Protein AF-A0A8T4V945-F1 (afdb_monomer_lite)

Secondary structure (DSSP, 8-state):
-PPPHHHHHHHHHHHHHHHHTTEEEEEEHHHHTT-TT--SEEEEEEETT---TT----HHHHHHHHHHTT---EEEE--SS-TT--EEEEEEETTEEEEEEE-TT------------HHHHHHHHT-

Foldseek 3Di:
DADDPVVVVQVVLVQVLCVVVQKHKDWDDCNVVVNNPDQATEIEMERNVLPDPPDDCDPVNVVVSCVVSVFDDWDWDADDPCPQWGTWIWGADPNGIYIYTYGHHSDDDPPPPCPQDVVSVVVVVVD

Radius of gyration: 14.55 Å; chains: 1; bounding box: 30×44×35 Å

Sequence (127 aa):
MALREKDQKNLEALLAFLETRKMRAELMGSAASGNPNYRDLDLNVWDAQEKGPGYKLGRGAMDNFLKDLGIKNVHFTPPVGATWCEGRWYFNYNGTKFDLIYTPWGQSCLGYAATETPEDAKKKSEK

Structure (mmCIF, N/CA/C/O backbone):
data_AF-A0A8T4V945-F1
#
_entry.id   AF-A0A8T4V945-F1
#
loop_
_atom_site.group_PDB
_atom_site.id
_atom_site.type_symbol
_atom_site.label_atom_id
_atom_site.label_alt_id
_atom_site.label_comp_id
_atom_site.label_asym_id
_atom_site.label_entity_id
_atom_site.label_seq_id
_atom_site.pdbx_PDB_ins_code
_atom_site.Cartn_x
_atom_site.Cartn_y
_atom_site.Cartn_z
_atom_site.occupancy
_atom_site.B_iso_or_equiv
_atom_site.auth_seq_id
_atom_site.auth_comp_id
_atom_site.auth_asym_id
_atom_site.auth_atom_id
_atom_site.pdbx_PDB_model_num
ATOM 1 N N . MET A 1 1 ? 3.429 3.364 21.254 1.00 58.50 1 MET A N 1
ATOM 2 C CA . MET A 1 1 ? 2.027 3.793 21.044 1.00 58.50 1 MET A CA 1
ATOM 3 C C . MET A 1 1 ? 1.485 3.047 19.838 1.00 58.50 1 MET A C 1
ATOM 5 O O . MET A 1 1 ? 2.258 2.817 18.920 1.00 58.50 1 MET A O 1
ATOM 9 N N . ALA A 1 2 ? 0.225 2.610 19.881 1.00 78.50 2 ALA A N 1
ATOM 10 C CA . ALA A 1 2 ? -0.393 1.769 18.851 1.00 78.50 2 ALA A CA 1
ATOM 11 C C . ALA A 1 2 ? -1.226 2.603 17.858 1.00 78.50 2 ALA A C 1
ATOM 13 O O . ALA A 1 2 ? -1.642 3.716 18.186 1.00 78.50 2 ALA A O 1
ATOM 14 N N . LEU A 1 3 ? -1.470 2.069 16.656 1.00 90.81 3 LEU A N 1
ATOM 15 C CA . LEU A 1 3 ? -2.380 2.667 15.675 1.00 90.81 3 LEU A CA 1
ATOM 16 C C . LEU A 1 3 ? -3.808 2.786 16.237 1.00 90.81 3 LEU A C 1
ATOM 18 O O . LEU A 1 3 ? -4.191 2.073 17.167 1.00 90.81 3 LEU A O 1
ATOM 22 N N . ARG A 1 4 ? -4.626 3.664 15.640 1.00 93.38 4 ARG A N 1
ATOM 23 C CA . ARG A 1 4 ? -6.071 3.697 15.898 1.00 93.38 4 ARG A CA 1
ATOM 24 C C . ARG A 1 4 ? -6.653 2.329 15.535 1.00 93.38 4 ARG A C 1
ATOM 26 O O . ARG A 1 4 ? -6.298 1.777 14.499 1.00 93.38 4 ARG A O 1
ATOM 33 N N . GLU A 1 5 ? -7.578 1.805 16.338 1.00 94.12 5 GLU A N 1
ATOM 34 C CA . GLU A 1 5 ? -8.115 0.440 16.173 1.00 94.12 5 GLU A CA 1
ATOM 35 C C . GLU A 1 5 ? -8.634 0.163 14.750 1.00 94.12 5 GLU A C 1
ATOM 37 O O . GLU A 1 5 ? -8.371 -0.884 14.162 1.00 94.12 5 GLU A O 1
ATOM 42 N N . LYS A 1 6 ? -9.337 1.137 14.166 1.00 95.12 6 LYS A N 1
ATOM 43 C CA . LYS A 1 6 ? -9.827 1.080 12.785 1.00 95.12 6 LYS A CA 1
ATOM 44 C C . LYS A 1 6 ? -8.694 0.911 11.768 1.00 95.12 6 LYS A C 1
ATOM 46 O O . LYS A 1 6 ? -8.797 0.095 10.858 1.00 95.12 6 LYS A O 1
ATOM 51 N N . ASP A 1 7 ? -7.637 1.699 11.922 1.00 95.75 7 ASP A N 1
ATOM 52 C CA . ASP A 1 7 ? -6.499 1.701 11.008 1.00 95.75 7 ASP A CA 1
ATOM 53 C C . ASP A 1 7 ? -5.686 0.420 11.149 1.00 95.75 7 ASP A C 1
ATOM 55 O O . ASP A 1 7 ? -5.267 -0.128 10.139 1.00 95.75 7 ASP A O 1
ATOM 59 N N . GLN A 1 8 ? -5.562 -0.111 12.369 1.00 96.12 8 GLN A N 1
ATOM 60 C CA . GLN A 1 8 ? -4.963 -1.420 12.621 1.00 96.12 8 GLN A CA 1
ATOM 61 C C . GLN A 1 8 ? -5.715 -2.532 11.870 1.00 96.12 8 GLN A C 1
ATOM 63 O O . GLN A 1 8 ? -5.104 -3.268 11.102 1.00 96.12 8 GLN A O 1
ATOM 68 N N . LYS A 1 9 ? -7.048 -2.606 12.009 1.00 96.12 9 LYS A N 1
ATOM 69 C CA . LYS A 1 9 ? -7.881 -3.611 11.317 1.00 96.12 9 LYS A CA 1
ATOM 70 C C . LYS A 1 9 ? -7.784 -3.508 9.794 1.00 96.12 9 LYS A C 1
ATOM 72 O O . LYS A 1 9 ? -7.681 -4.515 9.096 1.00 96.12 9 LYS A O 1
ATOM 77 N N . ASN A 1 10 ? -7.825 -2.285 9.268 1.00 95.94 10 ASN A N 1
ATOM 78 C CA . ASN A 1 10 ? -7.731 -2.049 7.830 1.00 95.94 10 ASN A CA 1
ATOM 79 C C . ASN A 1 10 ? -6.326 -2.352 7.290 1.00 95.94 10 ASN A C 1
ATOM 81 O O . ASN A 1 10 ? -6.210 -2.895 6.192 1.00 95.94 10 ASN A O 1
ATOM 85 N N . LEU A 1 11 ? -5.279 -2.035 8.059 1.00 95.94 11 LEU A N 1
ATOM 86 C CA . LEU A 1 11 ? -3.898 -2.381 7.738 1.00 95.94 11 LEU A CA 1
ATOM 87 C C . LEU A 1 11 ? -3.723 -3.899 7.694 1.00 95.94 11 LEU A C 1
ATOM 89 O O . LEU A 1 11 ? -3.243 -4.413 6.693 1.00 95.94 11 LEU A O 1
ATOM 93 N N . GLU A 1 12 ? -4.167 -4.621 8.721 1.00 95.88 12 GLU A N 1
ATOM 94 C CA . GLU A 1 12 ? -4.095 -6.087 8.778 1.00 95.88 12 GLU A CA 1
ATOM 95 C C . GLU A 1 12 ? -4.802 -6.750 7.590 1.00 95.88 12 GLU A C 1
ATOM 97 O O . GLU A 1 12 ? -4.239 -7.645 6.962 1.00 95.88 12 GLU A O 1
ATOM 102 N N . ALA A 1 13 ? -5.996 -6.273 7.222 1.00 94.69 13 ALA A N 1
ATOM 103 C CA . ALA A 1 13 ? -6.720 -6.780 6.058 1.00 94.69 13 ALA A CA 1
ATOM 104 C C . ALA A 1 13 ? -5.958 -6.543 4.740 1.00 94.69 13 ALA A C 1
ATOM 106 O O . ALA A 1 13 ? -5.904 -7.431 3.887 1.00 94.69 13 ALA A O 1
ATOM 107 N N . LEU A 1 14 ? -5.349 -5.365 4.576 1.00 94.75 14 LEU A N 1
ATOM 108 C CA . LEU A 1 14 ? -4.543 -5.050 3.397 1.00 94.75 14 LEU A CA 1
ATOM 109 C C . LEU A 1 14 ? -3.252 -5.882 3.354 1.00 94.75 14 LEU A C 1
ATOM 111 O O . LEU A 1 14 ? -2.915 -6.411 2.298 1.00 94.75 14 LEU A O 1
ATOM 115 N N . LEU A 1 15 ? -2.557 -6.041 4.484 1.00 94.81 15 LEU A N 1
ATOM 116 C CA . LEU A 1 15 ? -1.349 -6.866 4.586 1.00 94.81 15 LEU A CA 1
ATOM 117 C C . LEU A 1 15 ? -1.647 -8.332 4.255 1.00 94.81 15 LEU A C 1
ATOM 119 O O . LEU A 1 15 ? -0.947 -8.920 3.432 1.00 94.81 15 LEU A O 1
ATOM 123 N N . ALA A 1 16 ? -2.723 -8.891 4.816 1.00 94.06 16 ALA A N 1
ATOM 124 C CA . ALA A 1 16 ? -3.158 -10.252 4.516 1.00 94.06 16 ALA A CA 1
ATOM 125 C C . ALA A 1 16 ? -3.467 -10.426 3.022 1.00 94.06 16 ALA A C 1
ATOM 127 O O . ALA A 1 16 ? -3.060 -11.411 2.405 1.00 94.06 16 ALA A O 1
ATOM 128 N N . PHE A 1 17 ? -4.134 -9.447 2.403 1.00 93.50 17 PHE A N 1
ATOM 129 C CA . PHE A 1 17 ? -4.388 -9.466 0.966 1.00 93.50 17 PHE A CA 1
ATOM 130 C C . PHE A 1 17 ? -3.094 -9.428 0.140 1.00 93.50 17 PHE A C 1
ATOM 132 O O . PHE A 1 17 ? -2.929 -10.235 -0.778 1.00 93.50 17 PHE A O 1
ATOM 139 N N . LEU A 1 18 ? -2.160 -8.531 0.466 1.00 91.81 18 LEU A N 1
ATOM 140 C CA . LEU A 1 18 ? -0.866 -8.427 -0.216 1.00 91.81 18 LEU A CA 1
ATOM 141 C C . LEU A 1 18 ? -0.063 -9.731 -0.105 1.00 91.81 18 LEU A C 1
ATOM 143 O O . LEU A 1 18 ? 0.507 -10.191 -1.098 1.00 91.81 18 LEU A O 1
ATOM 147 N N . GLU A 1 19 ? -0.106 -10.393 1.049 1.00 91.81 19 GLU A N 1
ATOM 148 C CA . GLU A 1 19 ? 0.536 -11.691 1.254 1.00 91.81 19 GLU A CA 1
ATOM 149 C C . GLU A 1 19 ? -0.036 -12.777 0.324 1.00 91.81 19 GLU A C 1
ATOM 151 O O . GLU A 1 19 ? 0.727 -13.550 -0.271 1.00 91.81 19 GLU A O 1
ATOM 156 N N . THR A 1 20 ? -1.358 -12.792 0.084 1.00 91.38 20 THR A N 1
ATOM 157 C CA . THR A 1 20 ? -1.965 -13.715 -0.902 1.00 91.38 20 THR A CA 1
ATOM 158 C C . THR A 1 20 ? -1.422 -13.510 -2.319 1.00 91.38 20 THR A C 1
ATOM 160 O O . THR A 1 20 ? -1.380 -14.451 -3.113 1.00 91.38 20 THR A O 1
ATOM 163 N N . ARG A 1 21 ? -0.944 -12.298 -2.626 1.00 88.44 21 ARG A N 1
ATOM 164 C CA . ARG A 1 21 ? -0.330 -11.920 -3.908 1.00 88.44 21 ARG A CA 1
ATOM 165 C C . ARG A 1 21 ? 1.191 -12.052 -3.917 1.00 88.44 21 ARG A C 1
ATOM 167 O O . ARG A 1 21 ? 1.820 -11.605 -4.871 1.00 88.44 21 ARG A O 1
ATOM 174 N N . LYS A 1 22 ? 1.776 -12.682 -2.890 1.00 89.75 22 LYS A N 1
ATOM 175 C CA . LYS A 1 22 ? 3.232 -12.807 -2.704 1.00 89.75 22 LYS A CA 1
ATOM 176 C C . LYS A 1 22 ? 3.934 -11.449 -2.653 1.00 89.75 22 LYS A C 1
ATOM 178 O O . LYS A 1 22 ? 5.072 -11.323 -3.087 1.00 89.75 22 LYS A O 1
ATOM 183 N N . MET A 1 23 ? 3.262 -10.449 -2.092 1.00 89.88 23 MET A N 1
ATOM 184 C CA . MET A 1 23 ? 3.838 -9.141 -1.809 1.00 89.88 23 MET A CA 1
ATOM 185 C C . MET A 1 23 ? 4.182 -9.043 -0.325 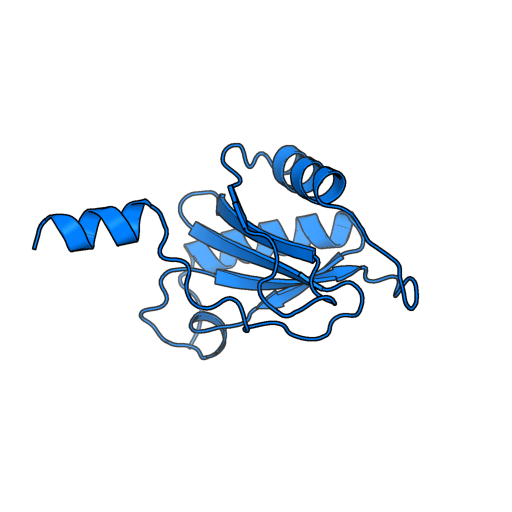1.00 89.88 23 MET A C 1
ATOM 187 O O . MET A 1 23 ? 3.478 -9.583 0.528 1.00 89.88 23 MET A O 1
ATOM 191 N N . ARG A 1 24 ? 5.266 -8.335 -0.020 1.00 89.75 24 ARG A N 1
ATOM 192 C CA . ARG A 1 24 ? 5.594 -7.865 1.326 1.00 89.75 24 ARG A CA 1
ATOM 193 C C . ARG A 1 24 ? 5.282 -6.386 1.423 1.00 89.75 24 ARG A C 1
ATOM 195 O O . ARG A 1 24 ? 5.339 -5.672 0.424 1.00 89.75 24 ARG A O 1
ATOM 202 N N . ALA A 1 25 ? 4.955 -5.949 2.628 1.00 90.62 25 ALA A N 1
ATOM 203 C CA . ALA A 1 25 ? 4.678 -4.559 2.911 1.00 90.62 25 ALA A CA 1
ATOM 204 C C . ALA A 1 25 ? 5.193 -4.179 4.296 1.00 90.62 25 ALA A C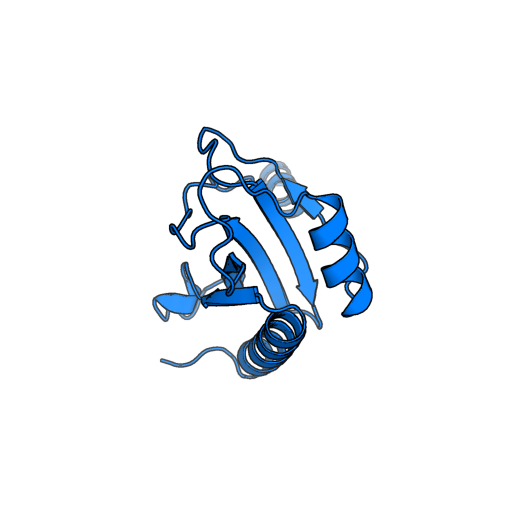 1
ATOM 206 O O . ALA A 1 25 ? 5.106 -4.970 5.235 1.00 90.62 25 ALA A O 1
ATOM 207 N N . GLU A 1 26 ? 5.697 -2.958 4.413 1.00 89.94 26 GLU A N 1
ATOM 208 C CA . GLU A 1 26 ? 6.165 -2.378 5.665 1.00 89.94 26 GLU A CA 1
ATOM 209 C C . GLU A 1 26 ? 5.500 -1.024 5.883 1.00 89.94 26 GLU A C 1
ATOM 211 O O . GLU A 1 26 ? 5.410 -0.212 4.959 1.00 89.94 26 GLU A O 1
ATOM 216 N N . LEU A 1 27 ? 5.024 -0.797 7.109 1.00 90.69 27 LEU A N 1
ATOM 217 C CA . LEU A 1 27 ? 4.465 0.484 7.516 1.00 90.69 27 LEU A CA 1
ATOM 218 C C . LEU A 1 27 ? 5.580 1.512 7.674 1.00 90.69 27 LEU A C 1
ATOM 220 O O . LEU A 1 27 ? 6.547 1.293 8.397 1.00 90.69 27 LEU A O 1
ATOM 224 N N . MET A 1 28 ? 5.394 2.661 7.040 1.00 88.19 28 MET A N 1
ATOM 225 C CA . MET A 1 28 ? 6.340 3.764 7.009 1.00 88.19 28 MET A CA 1
ATOM 226 C C . MET A 1 28 ? 5.689 5.059 7.521 1.00 88.19 28 MET A C 1
ATOM 228 O O . MET A 1 28 ? 4.547 5.092 7.990 1.00 88.19 28 MET A O 1
ATOM 232 N N . GLY A 1 29 ? 6.453 6.149 7.461 1.00 85.25 29 GLY A N 1
ATOM 233 C CA . GLY A 1 29 ? 5.933 7.494 7.670 1.00 85.25 29 GLY A CA 1
ATOM 234 C C . GLY A 1 29 ? 5.528 7.810 9.110 1.00 85.25 29 GLY A C 1
ATOM 235 O O . GLY A 1 29 ? 6.085 7.313 10.097 1.00 85.25 29 GLY A O 1
ATOM 236 N N . SER A 1 30 ? 4.570 8.726 9.238 1.00 87.88 30 SER A N 1
ATOM 237 C CA . SER A 1 30 ? 4.184 9.279 10.542 1.00 87.88 30 SER A CA 1
ATOM 238 C C . SER A 1 30 ? 3.476 8.249 11.432 1.00 87.88 30 SER A C 1
ATOM 240 O O . SER A 1 30 ? 3.703 8.224 12.642 1.00 87.88 30 SER A O 1
ATOM 242 N N . ALA A 1 31 ? 2.702 7.340 10.835 1.00 87.88 31 ALA A N 1
ATOM 243 C CA . ALA A 1 31 ? 2.063 6.240 11.547 1.00 87.88 31 ALA A CA 1
ATOM 244 C C . ALA A 1 31 ? 3.094 5.253 12.126 1.00 87.88 31 ALA A C 1
ATOM 246 O O . ALA A 1 31 ? 2.992 4.883 13.296 1.00 87.88 31 ALA A O 1
ATOM 247 N N . ALA A 1 32 ? 4.135 4.899 11.359 1.00 88.12 32 ALA A N 1
ATOM 248 C CA . ALA A 1 32 ? 5.209 4.010 11.816 1.00 88.12 32 ALA A CA 1
ATOM 249 C C . ALA A 1 32 ? 6.042 4.597 12.967 1.00 88.12 32 ALA A C 1
ATOM 251 O O . ALA A 1 32 ? 6.466 3.872 13.862 1.00 88.12 32 ALA A O 1
ATOM 252 N N . SER A 1 33 ? 6.238 5.919 12.985 1.00 85.56 33 SER A N 1
ATOM 253 C CA . SER A 1 33 ? 6.933 6.612 14.085 1.00 85.56 33 SER A CA 1
ATOM 254 C C . SER A 1 33 ? 6.067 6.818 15.337 1.00 85.56 33 SER A C 1
ATOM 256 O O . SER A 1 33 ? 6.524 7.402 16.319 1.00 85.56 33 SER A O 1
ATOM 258 N N . GLY A 1 34 ? 4.818 6.338 15.329 1.00 84.69 34 GLY A N 1
ATOM 259 C CA . GLY A 1 34 ? 3.898 6.450 16.459 1.00 84.69 34 GLY A CA 1
ATOM 260 C C . GLY A 1 34 ? 3.346 7.860 16.675 1.00 84.69 34 GLY A C 1
ATOM 261 O O . GLY A 1 34 ? 2.881 8.159 17.776 1.00 84.69 34 GLY A O 1
ATOM 262 N N . ASN A 1 35 ? 3.395 8.733 15.661 1.00 86.62 35 ASN A N 1
ATOM 263 C CA . ASN A 1 35 ? 2.823 10.074 15.745 1.00 86.62 35 ASN A CA 1
ATOM 264 C C . ASN A 1 35 ? 1.293 9.974 15.866 1.00 86.62 35 ASN A C 1
ATOM 266 O O . ASN A 1 35 ? 0.659 9.523 14.921 1.00 86.62 35 ASN A O 1
ATOM 270 N N . PRO A 1 36 ? 0.654 10.439 16.951 1.00 85.88 36 PRO A N 1
ATOM 271 C CA . PRO A 1 36 ? -0.796 10.301 17.125 1.00 85.88 36 PRO A CA 1
ATOM 272 C C . PRO A 1 36 ? -1.635 11.088 16.099 1.00 85.88 36 PRO A C 1
ATOM 274 O O . PRO A 1 36 ? -2.832 10.841 15.974 1.00 85.88 36 PRO A O 1
ATOM 277 N N . ASN A 1 37 ? -1.021 12.017 15.358 1.00 88.31 37 ASN A N 1
ATOM 278 C CA . ASN A 1 37 ? -1.673 12.901 14.391 1.00 88.31 37 ASN A CA 1
ATOM 279 C C . ASN A 1 37 ? -1.399 12.512 12.925 1.00 88.31 37 ASN A C 1
ATOM 281 O O . ASN A 1 37 ? -1.479 13.372 12.042 1.00 88.31 37 ASN A O 1
ATOM 285 N N . TYR A 1 38 ? -1.048 11.252 12.641 1.00 90.19 38 TYR A N 1
ATOM 286 C CA . TYR A 1 38 ? -0.920 10.791 11.255 1.00 90.19 38 TYR A CA 1
ATOM 287 C C . TYR A 1 38 ? -2.244 10.944 10.487 1.00 90.19 38 TYR A C 1
ATOM 289 O O . TYR A 1 38 ? -3.345 10.846 11.045 1.00 90.19 38 TYR A O 1
ATOM 297 N N . ARG A 1 39 ? -2.137 11.207 9.182 1.00 91.25 39 ARG A N 1
ATOM 298 C CA . ARG A 1 39 ? -3.290 11.450 8.296 1.00 91.25 39 ARG A CA 1
ATOM 299 C C . ARG A 1 39 ? -3.652 10.231 7.449 1.00 91.25 39 ARG A C 1
ATOM 301 O O . ARG A 1 39 ? -4.812 10.074 7.069 1.00 91.25 39 ARG A O 1
ATOM 308 N N . ASP A 1 40 ? -2.675 9.374 7.222 1.00 92.56 40 ASP A N 1
ATOM 309 C CA . ASP A 1 40 ? -2.639 8.252 6.298 1.00 92.56 40 ASP A CA 1
ATOM 310 C C . ASP A 1 40 ? -1.711 7.155 6.840 1.00 92.56 40 ASP A C 1
ATOM 312 O O . ASP A 1 40 ? -0.983 7.343 7.820 1.00 92.56 40 ASP A O 1
ATOM 316 N N . LEU A 1 41 ? -1.795 5.979 6.222 1.00 93.19 41 LEU A N 1
ATOM 317 C CA . LEU A 1 41 ? -0.859 4.882 6.417 1.00 93.19 41 LEU A CA 1
ATOM 318 C C . LEU A 1 41 ? 0.011 4.735 5.167 1.00 93.19 41 LEU A C 1
ATOM 320 O O . LEU A 1 41 ? -0.464 4.267 4.129 1.00 93.19 41 LEU A O 1
ATOM 324 N N . ASP A 1 42 ? 1.281 5.112 5.288 1.00 91.75 42 ASP A N 1
ATOM 325 C CA . ASP A 1 42 ? 2.288 4.913 4.250 1.00 91.75 42 ASP A CA 1
ATOM 326 C C . ASP A 1 42 ? 2.802 3.470 4.280 1.00 91.75 42 ASP A C 1
ATOM 328 O O . ASP A 1 42 ? 3.230 2.983 5.325 1.00 91.75 42 ASP A O 1
ATOM 332 N N . LEU A 1 43 ? 2.805 2.789 3.139 1.00 91.81 43 LEU A N 1
ATOM 333 C CA . LEU A 1 43 ? 3.304 1.428 2.981 1.00 91.81 43 LEU A CA 1
ATOM 334 C C . LEU A 1 43 ? 4.374 1.379 1.899 1.00 91.81 43 LEU A C 1
ATOM 336 O O . LEU A 1 43 ? 4.111 1.735 0.752 1.00 91.81 43 LEU A O 1
ATOM 340 N N . ASN A 1 44 ? 5.555 0.863 2.231 1.00 88.94 44 ASN A N 1
ATOM 341 C CA . ASN A 1 44 ? 6.491 0.387 1.215 1.00 88.94 44 ASN A CA 1
ATOM 342 C C . ASN A 1 44 ? 6.116 -1.050 0.852 1.00 88.94 44 ASN A C 1
ATOM 344 O O . ASN A 1 44 ? 5.962 -1.868 1.753 1.00 88.94 44 ASN A O 1
ATOM 348 N N . VAL A 1 45 ? 5.964 -1.366 -0.433 1.00 90.00 45 VAL A N 1
ATOM 349 C CA . VAL A 1 45 ? 5.496 -2.677 -0.910 1.00 90.00 45 VAL A CA 1
ATOM 350 C C . VAL A 1 45 ? 6.421 -3.216 -1.987 1.00 90.00 45 VAL A C 1
ATOM 352 O O . VAL A 1 45 ? 6.813 -2.482 -2.889 1.00 90.00 45 VAL A O 1
ATOM 355 N N . TRP A 1 46 ? 6.741 -4.505 -1.918 1.00 87.50 46 TRP A N 1
ATOM 356 C CA . TRP A 1 46 ? 7.640 -5.167 -2.861 1.00 87.50 46 TRP A CA 1
ATOM 357 C C . TRP A 1 46 ? 7.263 -6.630 -3.086 1.00 87.50 46 TRP A C 1
ATOM 359 O O . TRP A 1 46 ? 6.577 -7.243 -2.268 1.00 87.50 46 TRP A O 1
ATOM 369 N N . ASP A 1 47 ? 7.718 -7.202 -4.200 1.00 86.62 47 ASP A N 1
ATOM 370 C CA . ASP A 1 47 ? 7.532 -8.626 -4.490 1.00 86.62 47 ASP A CA 1
ATOM 371 C C . ASP A 1 47 ? 8.391 -9.467 -3.528 1.00 86.62 47 ASP A C 1
ATOM 373 O O . ASP A 1 47 ? 9.608 -9.293 -3.433 1.00 86.62 47 ASP A O 1
ATOM 377 N N . ALA A 1 48 ? 7.756 -10.390 -2.804 1.00 83.94 48 ALA A N 1
ATOM 378 C CA . ALA A 1 48 ? 8.420 -11.258 -1.835 1.00 83.94 48 ALA A CA 1
ATOM 379 C C . ALA A 1 48 ? 9.375 -12.264 -2.493 1.00 83.94 48 ALA A C 1
ATOM 381 O O . ALA A 1 48 ? 10.191 -12.869 -1.800 1.00 83.94 48 ALA A O 1
ATOM 382 N N . GLN A 1 49 ? 9.236 -12.490 -3.801 1.00 80.38 49 GLN A N 1
ATOM 383 C CA . GLN A 1 49 ? 10.022 -13.457 -4.561 1.00 80.38 49 GLN A CA 1
ATOM 384 C C . GLN A 1 49 ? 11.322 -12.867 -5.126 1.00 80.38 49 GLN A C 1
ATOM 386 O O . GLN A 1 49 ? 12.015 -13.579 -5.844 1.00 80.38 49 GLN A O 1
ATOM 391 N N . GLU A 1 50 ? 11.639 -11.595 -4.832 1.00 64.25 50 GLU A N 1
ATOM 392 C CA . GLU A 1 50 ? 12.896 -10.921 -5.201 1.00 64.25 50 GLU A CA 1
ATOM 393 C C . GLU A 1 50 ? 13.320 -11.192 -6.656 1.00 64.25 50 GLU A C 1
ATOM 395 O O . GLU A 1 50 ? 14.362 -11.784 -6.933 1.00 64.25 50 GLU A O 1
ATOM 400 N N . LYS A 1 51 ? 12.502 -10.757 -7.624 1.00 66.62 51 LYS A N 1
ATOM 401 C CA . LYS A 1 51 ? 12.649 -11.093 -9.059 1.00 66.62 51 LYS A CA 1
ATOM 402 C C . LYS A 1 51 ? 13.843 -10.448 -9.786 1.00 66.62 51 LYS A C 1
ATOM 404 O O . LYS A 1 51 ? 13.845 -10.329 -11.008 1.00 66.62 51 LYS A O 1
ATOM 409 N N . GLY A 1 52 ? 14.887 -10.092 -9.050 1.00 59.97 52 GLY A N 1
ATOM 410 C CA . GLY A 1 52 ? 16.141 -9.578 -9.575 1.00 59.97 52 GLY A CA 1
ATOM 411 C C . GLY A 1 52 ? 16.051 -8.170 -10.182 1.00 59.97 52 GLY A C 1
ATOM 412 O O . GLY A 1 52 ? 14.973 -7.567 -10.283 1.00 59.97 52 GLY A O 1
ATOM 413 N N . PRO A 1 53 ? 17.205 -7.612 -10.585 1.00 61.66 53 PRO A N 1
ATOM 414 C CA . PRO A 1 53 ? 17.286 -6.265 -11.127 1.00 61.66 53 PRO A CA 1
ATOM 415 C C . PRO A 1 53 ? 16.544 -6.137 -12.465 1.00 61.66 53 PRO A C 1
ATOM 417 O O . PRO A 1 53 ? 16.833 -6.843 -13.424 1.00 61.66 53 PRO A O 1
ATOM 420 N N . GLY A 1 54 ? 15.597 -5.206 -12.538 1.00 64.31 54 GLY A N 1
ATOM 421 C CA . GLY A 1 54 ? 14.875 -4.813 -13.752 1.00 64.31 54 GLY A CA 1
ATOM 422 C C . GLY A 1 54 ? 13.434 -5.318 -13.823 1.00 64.31 54 GLY A C 1
ATOM 423 O O . GLY A 1 54 ? 12.676 -4.835 -14.665 1.00 64.31 54 GLY A O 1
ATOM 424 N N . TYR A 1 55 ? 13.032 -6.229 -12.929 1.00 72.88 55 TYR A N 1
ATOM 425 C CA . TYR A 1 55 ? 11.635 -6.642 -12.826 1.00 72.88 55 TYR A CA 1
ATOM 426 C C . TYR A 1 55 ? 10.749 -5.458 -12.446 1.00 72.88 55 TYR A C 1
ATOM 428 O O . TYR A 1 55 ? 11.046 -4.716 -11.507 1.00 72.88 55 TYR A O 1
ATOM 436 N N . LYS A 1 56 ? 9.645 -5.320 -13.178 1.00 73.94 56 LYS A N 1
ATOM 437 C CA . LYS A 1 56 ? 8.573 -4.391 -12.859 1.00 73.94 56 LYS A CA 1
ATOM 438 C C . LYS A 1 56 ? 7.267 -5.157 -12.762 1.00 73.94 56 LYS A C 1
ATOM 440 O O . LYS A 1 56 ? 6.941 -5.921 -13.669 1.00 73.94 56 LYS A O 1
ATOM 445 N N . LEU A 1 57 ? 6.522 -4.939 -11.686 1.00 79.06 57 LEU A N 1
ATOM 446 C CA . LEU A 1 57 ? 5.153 -5.434 -11.566 1.00 79.06 57 LEU A CA 1
ATOM 447 C C . LEU A 1 57 ? 4.257 -4.743 -12.599 1.00 79.06 57 LEU A C 1
ATOM 449 O O . LEU A 1 57 ? 3.386 -5.369 -13.202 1.00 79.06 57 LEU A O 1
ATOM 453 N N . GLY A 1 58 ? 4.508 -3.456 -12.833 1.00 79.31 58 GLY A N 1
ATOM 454 C CA . GLY A 1 58 ? 3.727 -2.619 -13.718 1.00 79.31 58 GLY A CA 1
ATOM 455 C C . GLY A 1 58 ? 2.455 -2.110 -13.048 1.00 79.31 58 GLY A C 1
ATOM 456 O O . GLY A 1 58 ? 1.782 -2.799 -12.277 1.00 79.31 58 GLY A O 1
ATOM 457 N N . ARG A 1 59 ? 2.070 -0.884 -13.413 1.00 81.88 59 ARG A N 1
ATOM 458 C CA . ARG A 1 59 ? 0.906 -0.214 -12.827 1.00 81.88 59 ARG A CA 1
ATOM 459 C C . ARG A 1 59 ? -0.393 -1.008 -12.945 1.00 81.88 59 ARG A C 1
ATOM 461 O O . ARG A 1 59 ? -1.140 -1.091 -11.978 1.00 81.88 59 ARG A O 1
ATOM 468 N N . GLY A 1 60 ? -0.658 -1.592 -14.113 1.00 85.62 60 GLY A N 1
ATOM 469 C CA . GLY A 1 60 ? -1.912 -2.307 -14.362 1.00 85.62 60 GLY A CA 1
ATOM 470 C C . GLY A 1 60 ? -2.115 -3.511 -13.438 1.00 85.62 60 GL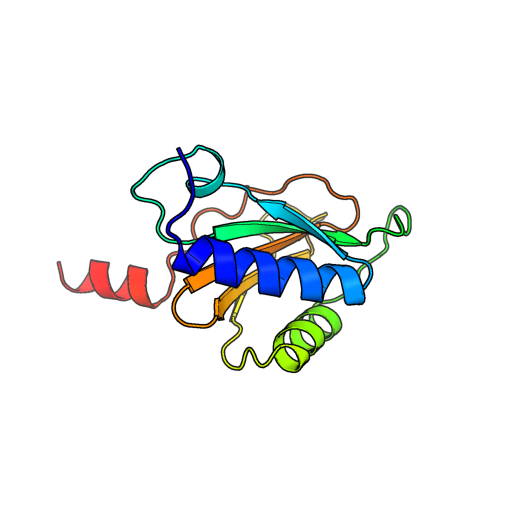Y A C 1
ATOM 471 O O . GLY A 1 60 ? -3.239 -3.773 -13.020 1.00 85.62 60 GLY A O 1
ATOM 472 N N . ALA A 1 61 ? -1.038 -4.212 -13.075 1.00 87.25 61 ALA A N 1
ATOM 473 C CA . ALA A 1 61 ? -1.121 -5.341 -12.156 1.00 87.25 61 ALA A CA 1
ATOM 474 C C . ALA A 1 61 ? -1.456 -4.882 -10.726 1.00 87.25 61 ALA A C 1
ATOM 476 O O . ALA A 1 61 ? -2.342 -5.464 -10.104 1.00 87.25 61 ALA A O 1
ATOM 477 N N . MET A 1 62 ? -0.834 -3.798 -10.242 1.00 88.50 62 MET A N 1
ATOM 478 C CA . MET A 1 62 ? -1.166 -3.218 -8.933 1.00 88.50 62 MET A CA 1
ATOM 479 C C . MET A 1 62 ? -2.603 -2.674 -8.892 1.00 88.50 62 MET A C 1
ATOM 481 O O . MET A 1 62 ? -3.343 -2.964 -7.953 1.00 88.50 62 MET A O 1
ATOM 485 N N . ASP A 1 63 ? -3.035 -1.955 -9.935 1.00 89.12 63 ASP A N 1
ATOM 486 C CA . ASP A 1 63 ? -4.409 -1.447 -10.044 1.00 89.12 63 ASP A CA 1
ATOM 487 C C . ASP A 1 63 ? -5.432 -2.597 -9.97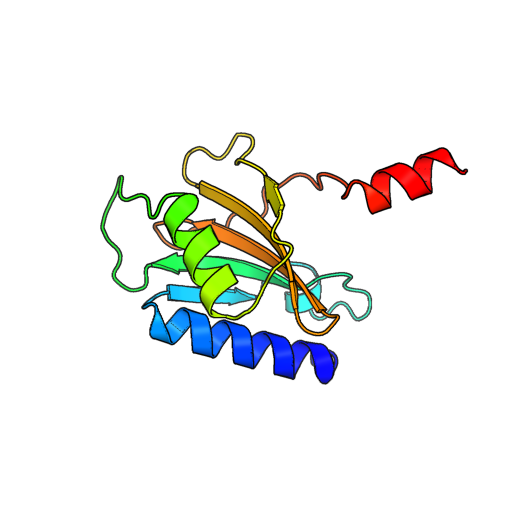4 1.00 89.12 63 ASP A C 1
ATOM 489 O O . ASP A 1 63 ? -6.464 -2.472 -9.314 1.00 89.12 63 ASP A O 1
ATOM 493 N N . ASN A 1 64 ? -5.151 -3.729 -10.628 1.00 89.12 64 ASN A N 1
ATOM 494 C CA . ASN A 1 64 ? -6.019 -4.907 -10.588 1.00 89.12 64 ASN A CA 1
ATOM 495 C C . ASN A 1 64 ? -6.034 -5.572 -9.207 1.00 89.12 64 ASN A C 1
ATOM 497 O O . ASN A 1 64 ? -7.103 -5.937 -8.729 1.00 89.12 64 ASN A O 1
ATOM 501 N N . PHE A 1 65 ? -4.890 -5.670 -8.525 1.00 90.19 65 PHE A N 1
ATOM 502 C CA . PHE A 1 65 ? -4.845 -6.202 -7.161 1.00 90.19 65 PHE A CA 1
ATOM 503 C C . PHE A 1 65 ? -5.695 -5.368 -6.204 1.00 90.19 65 PHE A C 1
ATOM 505 O O . PHE A 1 65 ? -6.526 -5.910 -5.482 1.00 90.19 65 PHE A O 1
ATOM 512 N N . LEU A 1 66 ? -5.551 -4.045 -6.230 1.00 90.75 66 LEU A N 1
ATOM 513 C CA . LEU A 1 66 ? -6.335 -3.174 -5.353 1.00 90.75 66 LEU A CA 1
ATOM 514 C C . LEU A 1 66 ? -7.840 -3.259 -5.665 1.00 90.75 66 LEU A C 1
ATOM 516 O O . LEU A 1 66 ? -8.660 -3.274 -4.745 1.00 90.75 66 LEU A O 1
ATOM 520 N N . LYS A 1 67 ? -8.216 -3.404 -6.943 1.00 90.56 67 LYS A N 1
ATOM 521 C CA . LYS A 1 67 ? -9.612 -3.648 -7.344 1.00 90.56 67 LYS A CA 1
ATOM 522 C C . LYS A 1 67 ? -10.152 -4.986 -6.843 1.00 90.56 67 LYS A C 1
ATOM 524 O O . LYS A 1 67 ? -11.297 -5.020 -6.399 1.00 90.56 67 LYS A O 1
ATOM 529 N N . ASP A 1 68 ? -9.351 -6.050 -6.867 1.00 91.12 68 ASP A N 1
ATOM 530 C CA . ASP A 1 68 ? -9.744 -7.375 -6.363 1.00 91.12 68 ASP A CA 1
ATOM 531 C C . ASP A 1 68 ? -10.004 -7.363 -4.846 1.00 91.12 68 ASP A C 1
ATOM 533 O O . ASP A 1 68 ? -10.851 -8.108 -4.359 1.00 91.12 68 ASP A O 1
ATOM 537 N N . LEU A 1 69 ? -9.337 -6.473 -4.100 1.00 88.50 69 LEU A N 1
ATOM 538 C CA . LEU A 1 69 ? -9.626 -6.203 -2.683 1.00 88.50 69 LEU A CA 1
ATOM 539 C C . LEU A 1 69 ? -10.905 -5.355 -2.478 1.00 88.50 69 LEU A C 1
ATOM 541 O O . LEU A 1 69 ? -11.334 -5.115 -1.351 1.00 88.50 69 LEU A O 1
ATOM 545 N N . GLY A 1 70 ? -11.538 -4.887 -3.556 1.00 90.50 70 GLY A N 1
ATOM 546 C CA . GLY A 1 70 ? -12.735 -4.047 -3.517 1.00 90.50 70 GLY A CA 1
ATOM 547 C C . GLY A 1 70 ? -12.454 -2.544 -3.440 1.00 90.50 70 GLY A C 1
ATOM 548 O O . GLY A 1 70 ? -13.382 -1.761 -3.218 1.00 90.50 70 GLY A O 1
ATOM 549 N N . ILE A 1 71 ? -11.206 -2.108 -3.646 1.00 90.81 71 ILE A N 1
ATOM 550 C CA . ILE A 1 71 ? -10.846 -0.686 -3.650 1.00 90.81 71 ILE A CA 1
ATOM 551 C C . ILE A 1 71 ? -11.208 -0.089 -5.014 1.00 90.81 71 ILE A C 1
ATOM 553 O O . ILE A 1 71 ? -10.612 -0.408 -6.041 1.00 90.81 71 ILE A O 1
ATOM 557 N N . LYS A 1 72 ? -12.212 0.792 -5.031 1.00 82.25 72 LYS A N 1
ATOM 558 C CA . LYS A 1 72 ? -12.769 1.350 -6.279 1.00 82.25 72 LYS A CA 1
ATOM 559 C C . LYS A 1 72 ? -12.082 2.637 -6.740 1.00 82.25 72 LYS A C 1
ATOM 561 O O . LYS A 1 72 ? -11.925 2.843 -7.938 1.00 82.25 72 LYS A O 1
ATOM 566 N N . ASN A 1 73 ? -11.663 3.480 -5.798 1.00 86.69 73 ASN A N 1
ATOM 567 C CA . ASN A 1 73 ? -11.109 4.809 -6.070 1.00 86.69 73 ASN A CA 1
ATOM 568 C C . ASN A 1 73 ? -9.617 4.823 -5.750 1.00 86.69 73 ASN A C 1
ATOM 570 O O . ASN A 1 73 ? -9.194 5.290 -4.693 1.00 86.69 73 ASN A O 1
ATOM 574 N N . VAL A 1 74 ? -8.843 4.241 -6.663 1.00 91.00 74 VAL A N 1
ATOM 575 C CA . VAL A 1 74 ? -7.386 4.219 -6.591 1.00 91.00 74 VAL A CA 1
ATOM 576 C C . VAL A 1 74 ? -6.836 5.327 -7.470 1.00 91.00 74 VAL A C 1
ATOM 578 O O . VAL A 1 74 ? -7.146 5.400 -8.660 1.00 91.00 74 VAL A O 1
ATOM 581 N N . HIS A 1 75 ? -5.995 6.168 -6.892 1.00 91.31 75 HIS A N 1
ATOM 582 C CA . HIS A 1 75 ? -5.259 7.176 -7.629 1.00 91.31 75 HIS A CA 1
ATOM 583 C C . HIS A 1 75 ? -3.782 6.805 -7.698 1.00 91.31 75 HIS A C 1
ATOM 585 O O . HIS A 1 75 ? -3.250 6.181 -6.785 1.00 91.31 75 HIS A O 1
ATOM 591 N N . PHE A 1 76 ? -3.121 7.208 -8.778 1.00 90.06 76 PHE A N 1
ATOM 592 C CA . PHE A 1 76 ? -1.728 6.874 -9.046 1.00 90.06 76 PHE A CA 1
ATOM 593 C C . PHE A 1 76 ? -0.919 8.135 -9.334 1.00 90.06 76 PHE A C 1
ATOM 595 O O . PHE A 1 76 ? -1.323 8.948 -10.170 1.00 90.06 76 PHE A O 1
ATOM 602 N N . THR A 1 77 ? 0.251 8.235 -8.710 1.00 86.44 77 THR A N 1
ATOM 603 C CA . THR A 1 77 ? 1.268 9.243 -9.014 1.00 86.44 77 THR A CA 1
ATOM 604 C C . THR A 1 77 ? 2.560 8.531 -9.423 1.00 86.44 77 THR A C 1
ATOM 606 O O . THR A 1 77 ? 3.055 7.695 -8.661 1.00 86.44 77 THR A O 1
ATOM 609 N N . PRO A 1 78 ? 3.128 8.830 -10.607 1.00 82.75 78 PRO A N 1
ATOM 610 C CA . PRO A 1 78 ? 4.409 8.262 -11.009 1.00 82.75 78 PRO A CA 1
ATOM 611 C C . PRO A 1 78 ? 5.542 8.739 -10.081 1.00 82.75 78 PRO A C 1
ATOM 613 O O . PRO A 1 78 ? 5.436 9.807 -9.472 1.00 82.75 78 PRO A O 1
ATOM 616 N N . PRO A 1 79 ? 6.645 7.983 -9.981 1.00 76.81 79 PRO A N 1
ATOM 617 C CA . PRO A 1 79 ? 7.815 8.386 -9.211 1.00 76.81 79 PRO A CA 1
ATOM 618 C C . PRO A 1 79 ? 8.408 9.681 -9.776 1.00 76.81 79 PRO A C 1
ATOM 620 O O . PRO A 1 79 ? 8.577 9.828 -10.988 1.00 76.81 79 PRO A O 1
ATOM 623 N N . VAL A 1 80 ? 8.790 10.607 -8.896 1.00 68.81 80 VAL A N 1
ATOM 624 C CA . VAL A 1 80 ? 9.554 11.803 -9.274 1.00 68.81 80 VAL A CA 1
ATOM 625 C C . VAL A 1 80 ? 11.002 11.591 -8.839 1.00 68.81 80 VAL A C 1
ATOM 627 O O . VAL A 1 80 ? 11.285 11.466 -7.654 1.00 68.81 80 VAL A O 1
ATOM 630 N N . GLY A 1 81 ? 11.926 11.488 -9.796 1.00 65.38 81 GLY A N 1
ATOM 631 C CA . GLY A 1 81 ? 13.370 11.361 -9.535 1.00 65.38 81 GLY A CA 1
ATOM 632 C C . GLY A 1 81 ? 13.861 9.986 -9.048 1.00 65.38 81 GLY A C 1
ATOM 633 O O . GLY A 1 81 ? 15.043 9.689 -9.197 1.00 65.38 81 GLY A O 1
ATOM 634 N N . ALA A 1 82 ? 12.984 9.116 -8.538 1.00 71.50 82 ALA A N 1
ATOM 635 C CA . ALA A 1 82 ? 13.329 7.760 -8.099 1.00 71.50 82 ALA A CA 1
ATOM 636 C C . ALA A 1 82 ? 12.984 6.708 -9.171 1.00 71.50 82 ALA A C 1
ATOM 638 O O . ALA A 1 82 ? 11.929 6.082 -9.126 1.00 71.50 82 ALA A O 1
ATOM 639 N N . THR A 1 83 ? 13.880 6.494 -10.140 1.00 68.50 83 THR A N 1
ATOM 640 C CA . THR A 1 83 ? 13.666 5.584 -11.294 1.00 68.50 83 THR A CA 1
ATOM 641 C C . THR A 1 83 ? 13.476 4.108 -10.931 1.00 68.50 83 THR A C 1
ATOM 643 O O . THR A 1 83 ? 12.998 3.324 -11.753 1.00 68.50 83 THR A O 1
ATOM 646 N N . TRP A 1 84 ? 13.862 3.730 -9.715 1.00 72.25 84 TRP A N 1
ATOM 647 C CA . TRP A 1 84 ? 13.737 2.389 -9.151 1.00 72.25 84 TRP A CA 1
ATOM 648 C C . TRP A 1 84 ? 12.406 2.161 -8.421 1.00 72.25 84 TRP A C 1
ATOM 650 O O . TRP A 1 84 ? 12.078 1.022 -8.116 1.00 72.25 84 TRP A O 1
ATOM 660 N N . CYS A 1 85 ? 11.621 3.207 -8.151 1.00 79.25 85 CYS A N 1
ATOM 661 C CA . C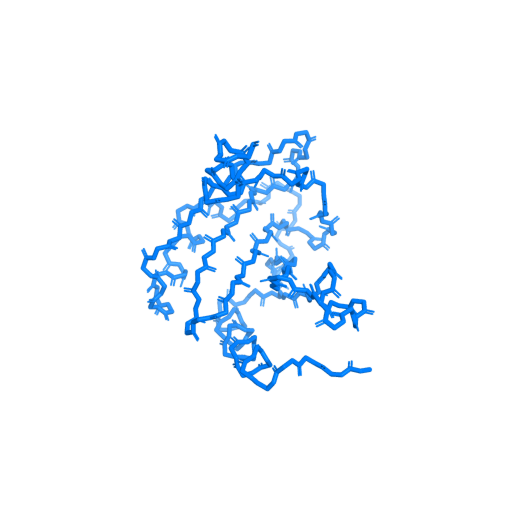YS A 1 85 ? 10.259 3.074 -7.642 1.00 79.25 85 CYS A CA 1
ATOM 662 C C . CYS A 1 85 ? 9.278 3.069 -8.822 1.00 79.25 85 CYS A C 1
ATOM 664 O O . CYS A 1 85 ? 9.519 3.744 -9.816 1.00 79.25 85 CYS A O 1
ATOM 666 N N . GLU A 1 86 ? 8.185 2.307 -8.755 1.00 82.50 86 GLU A N 1
ATOM 667 C CA . GLU A 1 86 ? 7.214 2.283 -9.863 1.00 82.50 86 GLU A CA 1
ATOM 668 C C . GLU A 1 86 ? 6.113 3.330 -9.740 1.00 82.50 86 GLU A C 1
ATOM 670 O O . GLU A 1 86 ? 5.543 3.747 -10.750 1.00 82.50 86 GLU A O 1
ATOM 675 N N . GLY A 1 87 ? 5.817 3.765 -8.519 1.00 87.19 87 GLY A N 1
ATOM 676 C CA . GLY A 1 87 ? 4.817 4.787 -8.260 1.00 87.19 87 GLY A CA 1
ATOM 677 C C . GLY A 1 87 ? 4.246 4.716 -6.854 1.00 87.19 87 GLY A C 1
ATOM 678 O O . GLY A 1 87 ? 4.595 3.845 -6.051 1.00 87.19 87 GLY A O 1
ATOM 679 N N . ARG A 1 88 ? 3.344 5.659 -6.597 1.00 88.94 88 ARG A N 1
ATOM 680 C CA . ARG A 1 88 ? 2.524 5.745 -5.393 1.00 88.94 88 ARG A CA 1
ATOM 681 C C . ARG A 1 88 ? 1.060 5.564 -5.772 1.00 88.94 88 ARG A C 1
ATOM 683 O O . ARG A 1 88 ? 0.557 6.267 -6.649 1.00 88.94 88 ARG A O 1
ATOM 690 N N . TRP A 1 89 ? 0.383 4.666 -5.074 1.00 91.88 89 TRP A N 1
ATOM 691 C CA . TRP A 1 89 ? -1.055 4.454 -5.134 1.00 91.88 89 TRP A CA 1
ATOM 692 C C . TRP A 1 89 ? -1.685 4.987 -3.863 1.00 91.88 89 TRP A C 1
ATOM 694 O O . TRP A 1 89 ? -1.381 4.495 -2.783 1.00 91.88 89 TRP A O 1
ATOM 704 N N . TYR A 1 90 ? -2.580 5.957 -3.992 1.00 91.88 90 TYR A N 1
ATOM 705 C CA . TYR A 1 90 ? -3.293 6.517 -2.854 1.00 91.88 90 TYR A CA 1
ATOM 706 C C . TYR A 1 90 ? -4.784 6.238 -2.973 1.00 91.88 90 TYR A C 1
ATOM 708 O O . TYR A 1 90 ? -5.393 6.408 -4.035 1.00 91.88 90 TYR A O 1
ATOM 716 N N . PHE A 1 91 ? -5.369 5.740 -1.890 1.00 94.25 91 PHE A N 1
ATOM 717 C CA . PHE A 1 91 ? -6.751 5.274 -1.874 1.00 94.25 91 PHE A CA 1
ATOM 718 C C . PHE A 1 91 ? -7.345 5.310 -0.469 1.00 94.25 91 PHE A C 1
ATOM 720 O O . PHE A 1 91 ? -6.648 5.437 0.537 1.00 94.25 91 PHE A O 1
ATOM 727 N N . ASN A 1 92 ? -8.670 5.187 -0.402 1.00 94.19 92 ASN A N 1
ATOM 728 C CA . ASN A 1 92 ? -9.388 5.010 0.850 1.00 94.19 92 ASN A CA 1
ATOM 729 C C . ASN A 1 92 ? -9.924 3.580 0.947 1.00 94.19 92 ASN A C 1
ATOM 731 O O . ASN A 1 92 ? -10.577 3.099 0.021 1.00 94.19 92 ASN A O 1
ATOM 735 N N . TYR A 1 93 ? -9.676 2.923 2.076 1.00 94.00 93 TYR A N 1
ATOM 736 C CA . TYR A 1 93 ? -10.213 1.603 2.380 1.00 94.00 93 TYR A CA 1
ATOM 737 C C . TYR A 1 93 ? -10.911 1.642 3.738 1.00 94.00 93 TYR A C 1
ATOM 739 O O . TYR A 1 93 ? -10.289 1.941 4.756 1.00 94.00 93 TYR A O 1
ATOM 747 N N . ASN A 1 94 ? -12.230 1.419 3.739 1.00 92.62 94 ASN A N 1
ATOM 748 C CA . ASN A 1 94 ? -13.089 1.475 4.928 1.00 92.62 94 ASN A CA 1
ATOM 749 C C . ASN A 1 94 ? -12.884 2.739 5.787 1.00 92.62 94 ASN A C 1
ATOM 751 O O . ASN A 1 94 ? -12.957 2.703 7.015 1.00 92.62 94 ASN A O 1
ATOM 755 N N . GLY A 1 95 ? -12.621 3.881 5.147 1.00 91.69 95 GLY A N 1
ATOM 756 C CA . GLY A 1 95 ? -12.400 5.172 5.790 1.00 91.69 95 GLY A CA 1
ATOM 757 C C . GLY A 1 95 ? -10.987 5.392 6.347 1.00 91.69 95 GLY A C 1
ATOM 758 O O . GLY A 1 95 ? -10.811 6.349 7.100 1.00 91.69 95 GLY A O 1
ATOM 759 N N . THR A 1 96 ? -10.018 4.537 6.022 1.00 94.81 96 THR A N 1
ATOM 760 C CA . THR A 1 96 ? -8.581 4.743 6.271 1.00 94.81 96 THR A CA 1
ATOM 761 C C . THR A 1 96 ? -7.911 5.158 4.964 1.00 94.81 96 THR A C 1
ATOM 763 O O . THR A 1 96 ? -8.164 4.549 3.924 1.00 94.81 96 THR A O 1
ATOM 766 N N . LYS A 1 97 ? -7.094 6.217 4.997 1.00 95.12 97 LYS A N 1
ATOM 767 C CA . LYS A 1 97 ? -6.295 6.655 3.843 1.00 95.12 97 LYS A CA 1
ATOM 768 C C . LYS A 1 97 ? -4.993 5.853 3.809 1.00 95.12 97 LYS A C 1
ATOM 770 O O . LYS A 1 97 ? -4.316 5.770 4.830 1.00 95.12 97 LYS A O 1
ATOM 775 N N . PHE A 1 98 ? -4.675 5.271 2.660 1.00 94.31 98 PHE A N 1
ATOM 776 C CA . PHE A 1 98 ? -3.450 4.511 2.430 1.00 94.31 98 PHE A CA 1
ATOM 777 C C . PHE A 1 98 ? -2.641 5.136 1.309 1.00 94.31 98 PHE A C 1
ATOM 779 O O . PHE A 1 98 ? -3.212 5.571 0.307 1.00 94.31 98 PHE A O 1
ATOM 786 N N . ASP A 1 99 ? -1.326 5.074 1.473 1.00 92.44 99 ASP A N 1
ATOM 787 C CA . ASP A 1 99 ? -0.332 5.419 0.474 1.00 92.44 99 ASP A CA 1
ATOM 788 C C . ASP A 1 99 ? 0.584 4.227 0.243 1.00 92.44 99 ASP A C 1
ATOM 790 O O . ASP A 1 99 ? 1.469 3.935 1.035 1.00 92.44 99 ASP A O 1
ATOM 794 N N . LEU A 1 100 ? 0.357 3.509 -0.850 1.00 91.56 100 LEU A N 1
ATOM 795 C CA . LEU A 1 100 ? 1.131 2.337 -1.219 1.00 91.56 100 LEU A CA 1
ATOM 796 C C . LEU A 1 100 ? 2.217 2.732 -2.211 1.00 91.56 100 LEU A C 1
ATOM 798 O O . LEU A 1 100 ? 1.934 3.189 -3.315 1.00 91.56 100 LEU A O 1
ATOM 802 N N . ILE A 1 101 ? 3.467 2.519 -1.833 1.00 88.88 101 ILE A N 1
ATOM 803 C CA . ILE A 1 101 ? 4.641 2.835 -2.632 1.00 88.88 101 ILE A CA 1
ATOM 804 C C . ILE A 1 101 ? 5.274 1.523 -3.076 1.00 88.88 101 ILE A C 1
ATOM 806 O O . ILE A 1 101 ? 5.776 0.767 -2.248 1.00 88.88 101 ILE A O 1
ATOM 810 N N . TYR A 1 102 ? 5.239 1.238 -4.379 1.00 88.12 102 TYR A N 1
ATOM 811 C CA . TYR A 1 102 ? 5.789 -0.018 -4.888 1.00 88.12 102 TYR A CA 1
ATOM 812 C C . TYR A 1 102 ? 7.263 0.122 -5.275 1.00 88.12 102 TYR A C 1
ATOM 814 O O . TYR A 1 102 ? 7.628 0.930 -6.140 1.00 88.12 102 TYR A O 1
ATOM 822 N N . THR A 1 103 ? 8.106 -0.700 -4.656 1.00 84.06 103 THR A N 1
ATOM 823 C CA . THR A 1 103 ? 9.553 -0.754 -4.861 1.00 84.06 103 THR A CA 1
ATOM 824 C C . THR A 1 103 ? 9.948 -2.200 -5.189 1.00 84.06 103 THR A C 1
ATOM 826 O O . THR A 1 103 ? 9.831 -3.077 -4.346 1.00 84.06 103 THR A O 1
ATOM 829 N N . PRO A 1 104 ? 10.413 -2.525 -6.408 1.00 74.19 104 PRO A N 1
ATOM 830 C CA . PRO A 1 104 ? 10.615 -3.916 -6.829 1.00 74.19 104 PRO A CA 1
ATOM 831 C C . PRO A 1 104 ? 11.570 -4.753 -5.959 1.00 74.19 104 PRO A C 1
ATOM 833 O O . PRO A 1 104 ? 11.472 -5.977 -5.979 1.00 74.19 104 PRO A O 1
ATOM 836 N N . TRP A 1 105 ? 12.488 -4.123 -5.213 1.00 70.69 105 TRP A N 1
ATOM 837 C CA . TRP A 1 105 ? 13.526 -4.805 -4.415 1.00 70.69 105 TRP A CA 1
ATOM 838 C C . TRP A 1 105 ? 13.514 -4.405 -2.933 1.00 70.69 105 TRP A C 1
ATOM 840 O O . TRP A 1 105 ? 14.550 -4.450 -2.275 1.00 70.69 105 TRP A O 1
ATOM 850 N N . GLY A 1 106 ? 12.375 -3.934 -2.416 1.00 68.25 106 GLY A N 1
ATOM 851 C CA . GLY A 1 106 ? 12.218 -3.602 -0.994 1.00 68.25 106 GLY A CA 1
ATOM 852 C C . GLY A 1 106 ? 13.025 -2.394 -0.506 1.00 68.25 106 GLY A C 1
ATOM 853 O O . GLY A 1 106 ? 13.023 -2.106 0.685 1.00 68.25 106 GLY A O 1
ATOM 854 N N . GLN A 1 107 ? 13.693 -1.652 -1.396 1.00 68.31 107 GLN A N 1
ATOM 855 C CA . GLN A 1 107 ? 14.331 -0.387 -1.031 1.00 68.31 107 GLN A CA 1
ATOM 856 C C . GLN A 1 107 ? 13.261 0.625 -0.622 1.00 68.31 107 GLN A C 1
ATOM 858 O O . GLN A 1 107 ? 12.349 0.899 -1.395 1.00 68.31 107 GLN A O 1
ATOM 863 N N . SER A 1 108 ? 13.362 1.202 0.573 1.00 64.44 108 SER A N 1
ATOM 864 C CA . SER A 1 108 ? 12.365 2.161 1.052 1.00 64.44 108 SER A CA 1
ATOM 865 C C . SER A 1 108 ? 12.422 3.465 0.256 1.00 64.44 108 SER A C 1
ATOM 867 O O . SER A 1 108 ? 13.441 4.156 0.246 1.00 64.44 108 SER A O 1
ATOM 869 N N . CYS A 1 109 ? 11.307 3.843 -0.374 1.00 65.06 109 CYS A N 1
ATOM 870 C CA . CYS A 1 109 ? 11.145 5.148 -1.013 1.00 65.06 109 CYS A CA 1
ATOM 871 C C . CYS A 1 109 ? 10.144 5.994 -0.231 1.00 65.06 109 CYS A C 1
ATOM 873 O O . CYS A 1 109 ? 8.944 5.802 -0.365 1.00 65.06 109 CYS A O 1
ATOM 875 N N . LEU A 1 110 ? 10.620 6.969 0.542 1.00 61.94 110 LEU A N 1
ATOM 876 C CA . LEU A 1 110 ? 9.763 8.037 1.085 1.00 61.94 110 LEU A CA 1
ATOM 877 C C . LEU A 1 110 ? 9.927 9.358 0.314 1.00 61.94 110 LEU A C 1
ATOM 879 O O . LEU A 1 110 ? 9.433 10.399 0.729 1.00 61.94 110 LEU A O 1
ATOM 883 N N . GLY A 1 111 ? 10.594 9.311 -0.846 1.00 53.62 111 GLY A N 1
ATOM 884 C CA . GLY A 1 111 ? 10.901 10.464 -1.697 1.00 53.62 111 GLY A CA 1
ATOM 885 C C . GLY A 1 111 ? 9.725 11.007 -2.513 1.00 53.62 111 GLY A C 1
ATOM 886 O O . GLY A 1 111 ? 9.939 11.836 -3.396 1.00 53.62 111 GLY A O 1
ATOM 887 N N . TYR A 1 112 ? 8.491 10.577 -2.240 1.00 52.50 112 TYR A N 1
ATOM 888 C CA . TYR A 1 112 ? 7.316 11.244 -2.788 1.00 52.50 112 TYR A CA 1
ATOM 889 C C . TYR A 1 112 ? 7.134 12.547 -2.024 1.00 52.50 112 TYR A C 1
ATOM 891 O O . TYR A 1 112 ? 6.418 12.596 -1.025 1.00 52.50 112 TYR A O 1
ATOM 899 N N . ALA A 1 113 ? 7.815 13.600 -2.496 1.00 35.88 113 ALA A N 1
ATOM 900 C CA . ALA A 1 113 ? 7.502 14.974 -2.135 1.00 35.88 113 ALA A CA 1
ATOM 901 C C . ALA A 1 113 ? 5.982 15.086 -2.129 1.00 35.88 113 ALA A C 1
ATOM 903 O O . ALA A 1 113 ? 5.363 14.751 -3.140 1.00 35.88 113 ALA A O 1
ATOM 904 N N . ALA A 1 114 ? 5.422 15.422 -0.964 1.00 38.84 114 ALA A N 1
ATOM 905 C CA . ALA A 1 114 ? 3.998 15.503 -0.703 1.00 38.84 114 ALA A CA 1
ATOM 906 C C . ALA A 1 114 ? 3.300 16.186 -1.882 1.00 38.84 114 ALA A C 1
ATOM 908 O O . ALA A 1 114 ? 3.246 17.411 -1.966 1.00 38.84 114 ALA A O 1
ATOM 909 N N . THR A 1 115 ? 2.816 15.395 -2.836 1.00 43.81 115 THR A N 1
ATOM 910 C CA . THR A 1 115 ? 1.916 15.897 -3.854 1.00 43.81 115 THR A CA 1
ATOM 911 C C . THR A 1 115 ? 0.625 15.971 -3.089 1.00 43.81 115 THR A C 1
ATOM 913 O O . THR A 1 115 ? -0.004 14.953 -2.809 1.00 43.81 115 THR A O 1
ATOM 916 N N . GLU A 1 116 ? 0.356 17.178 -2.594 1.00 46.12 116 GLU A N 1
ATOM 917 C CA . GLU A 1 116 ? -0.913 17.542 -1.993 1.00 46.12 116 GLU A CA 1
ATOM 918 C C . GLU A 1 116 ? -2.012 16.846 -2.780 1.00 46.12 116 GLU A C 1
ATOM 920 O O . GLU A 1 116 ? -2.059 16.935 -4.013 1.00 46.12 116 GLU A O 1
ATOM 925 N N . THR A 1 117 ? -2.867 16.098 -2.084 1.00 51.66 117 THR A N 1
ATOM 926 C CA . THR A 1 117 ? -4.036 15.554 -2.762 1.00 51.66 117 THR A CA 1
ATOM 927 C C . THR A 1 117 ? -4.814 16.732 -3.366 1.00 51.66 117 THR A C 1
ATOM 929 O O . THR A 1 117 ? -4.747 17.849 -2.841 1.00 51.66 117 THR A O 1
ATOM 932 N N . PRO A 1 118 ? -5.594 16.544 -4.442 1.00 50.78 118 PRO A N 1
ATOM 933 C CA . PRO A 1 118 ? -6.454 17.614 -4.951 1.00 50.78 118 PRO A CA 1
ATOM 934 C C . PRO A 1 118 ? -7.362 18.224 -3.863 1.00 50.78 118 PRO A C 1
ATOM 936 O O . PRO A 1 118 ? -7.745 19.389 -3.946 1.00 50.78 118 PRO A O 1
ATOM 939 N N . GLU A 1 119 ? -7.678 17.451 -2.819 1.00 50.16 119 GLU A N 1
ATOM 940 C 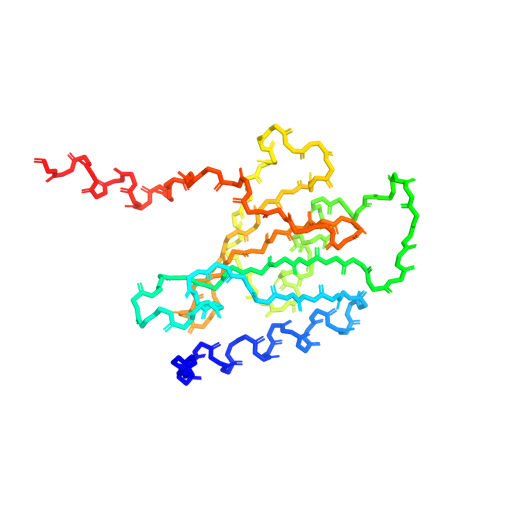CA . GLU A 1 119 ? -8.401 17.892 -1.623 1.00 50.16 119 GLU A CA 1
ATOM 941 C C . GLU A 1 119 ? -7.557 18.817 -0.726 1.00 50.16 119 GLU A C 1
ATOM 943 O O . GLU A 1 119 ? -8.069 19.824 -0.233 1.00 50.16 119 GLU A O 1
ATOM 948 N N . ASP A 1 120 ? -6.270 18.513 -0.535 1.00 53.22 120 ASP A N 1
ATOM 949 C CA . ASP A 1 120 ? -5.322 19.359 0.204 1.00 53.22 120 ASP A CA 1
ATOM 950 C C . ASP A 1 120 ? -5.036 20.672 -0.544 1.00 53.22 120 ASP A C 1
ATOM 952 O O . ASP A 1 120 ? -4.984 21.737 0.075 1.00 53.22 120 ASP A O 1
ATOM 956 N N . ALA A 1 121 ? -4.942 20.614 -1.877 1.00 53.16 121 ALA A N 1
ATOM 957 C CA . ALA A 1 121 ? -4.773 21.788 -2.731 1.00 53.16 121 ALA A CA 1
ATOM 958 C C . ALA A 1 121 ? -6.002 22.716 -2.684 1.00 53.16 121 ALA A C 1
ATOM 960 O O . ALA A 1 121 ? -5.859 23.933 -2.552 1.00 53.16 121 ALA A O 1
ATOM 961 N N . LYS A 1 122 ? -7.224 22.155 -2.711 1.00 51.66 122 LYS A N 1
ATOM 962 C CA . LYS A 1 122 ? -8.468 22.939 -2.585 1.00 51.66 122 LYS A CA 1
ATOM 963 C C . LYS A 1 122 ? -8.559 23.682 -1.253 1.00 51.66 122 LYS A C 1
ATOM 965 O O . LYS A 1 122 ? -8.855 24.873 -1.247 1.00 51.66 122 LYS A O 1
ATOM 970 N N . LYS A 1 123 ? -8.226 23.025 -0.137 1.00 52.03 123 LYS A N 1
ATOM 971 C CA . LYS A 1 123 ? -8.264 23.648 1.201 1.00 52.03 123 LYS A CA 1
ATOM 972 C C . LYS A 1 123 ? -7.296 24.820 1.372 1.00 52.03 123 LYS A C 1
ATOM 974 O O . LYS A 1 123 ? -7.508 25.650 2.251 1.00 52.03 123 LYS A O 1
ATOM 979 N N . LYS A 1 124 ? -6.236 24.898 0.563 1.00 50.03 124 LYS A N 1
ATOM 980 C CA . LYS A 1 124 ? -5.320 26.047 0.551 1.00 50.03 124 LYS A CA 1
ATOM 981 C C . LYS A 1 124 ? -5.818 27.221 -0.291 1.00 50.03 124 LYS A C 1
ATOM 983 O O . LYS A 1 124 ? -5.415 28.339 -0.012 1.00 50.03 124 LYS A O 1
ATOM 988 N N . SER A 1 125 ? -6.680 26.987 -1.283 1.00 50.84 125 SER A N 1
ATOM 989 C CA . SER A 1 125 ? -7.236 28.053 -2.135 1.00 50.84 125 SER A CA 1
ATOM 990 C C . SER A 1 125 ? -8.390 28.841 -1.499 1.00 50.84 125 SER A C 1
ATOM 992 O O . SER A 1 125 ? -8.787 29.871 -2.030 1.00 50.84 125 SER A O 1
ATOM 994 N N . GLU A 1 126 ? -8.917 28.371 -0.365 1.00 52.84 126 GLU A N 1
ATOM 995 C CA . GLU A 1 126 ? -10.027 28.993 0.379 1.00 52.84 126 GLU A CA 1
ATOM 996 C C . GLU A 1 126 ? -9.555 29.792 1.613 1.00 52.84 126 GLU A C 1
ATOM 998 O O . GLU A 1 126 ? -10.362 30.129 2.481 1.00 52.84 126 GLU A O 1
ATOM 1003 N N . LYS A 1 127 ? -8.251 30.073 1.719 1.00 42.69 127 LYS A N 1
ATOM 1004 C CA . LYS A 1 127 ? -7.624 30.785 2.839 1.00 42.69 127 LYS A CA 1
ATOM 1005 C C . LYS A 1 127 ? -6.869 32.012 2.351 1.00 42.69 127 LYS A C 1
ATOM 1007 O O . LYS A 1 127 ? -6.917 33.026 3.078 1.00 42.69 127 LYS A O 1
#

pLDDT: mean 80.54, std 15.54, range [35.88, 96.12]